Protein AF-A0A3M1LGV0-F1 (afdb_monomer_lite)

Structure (mmCIF, N/CA/C/O backbone):
data_AF-A0A3M1LGV0-F1
#
_entry.id   AF-A0A3M1LGV0-F1
#
loop_
_atom_site.group_PDB
_atom_site.id
_atom_site.type_symbol
_atom_site.label_atom_id
_atom_site.label_alt_id
_atom_site.label_comp_id
_atom_site.label_asym_id
_atom_site.label_entity_id
_atom_site.label_seq_id
_atom_site.pdbx_PDB_ins_code
_atom_site.Cartn_x
_atom_site.Cartn_y
_atom_site.Cartn_z
_atom_site.occupancy
_atom_site.B_iso_or_equiv
_atom_site.auth_seq_id
_atom_site.auth_comp_id
_atom_site.auth_asym_id
_atom_site.auth_atom_id
_atom_site.pdbx_PDB_model_num
ATOM 1 N N . MET A 1 1 ? -24.793 -11.976 -2.876 1.00 44.44 1 MET A N 1
ATOM 2 C CA . MET A 1 1 ? -23.920 -11.078 -2.089 1.00 44.44 1 MET A CA 1
ATOM 3 C C . MET A 1 1 ? -22.563 -11.065 -2.765 1.00 44.44 1 MET A C 1
ATOM 5 O O . MET A 1 1 ? -22.036 -12.141 -3.012 1.00 44.44 1 MET A O 1
ATOM 9 N N . VAL A 1 2 ? -22.039 -9.899 -3.146 1.00 49.84 2 VAL A N 1
ATOM 10 C CA . VAL A 1 2 ? -20.665 -9.801 -3.662 1.00 49.84 2 VAL A CA 1
ATOM 11 C C . VAL A 1 2 ? -19.734 -9.885 -2.457 1.00 49.84 2 VAL A C 1
ATOM 13 O O . VAL A 1 2 ? -19.883 -9.101 -1.523 1.00 49.84 2 VAL A O 1
ATOM 16 N N . ASN A 1 3 ? -18.831 -10.864 -2.442 1.00 62.09 3 ASN A N 1
ATOM 17 C CA . ASN A 1 3 ? -17.873 -11.027 -1.355 1.00 62.09 3 ASN A CA 1
ATOM 18 C C . ASN A 1 3 ? -16.814 -9.921 -1.489 1.00 62.09 3 ASN A C 1
ATOM 20 O O . ASN A 1 3 ? -16.000 -9.948 -2.411 1.00 62.09 3 ASN A O 1
ATOM 24 N N . MET A 1 4 ? -16.894 -8.896 -0.645 1.00 82.88 4 MET A N 1
ATOM 25 C CA . MET A 1 4 ? -16.013 -7.730 -0.711 1.00 82.88 4 MET A CA 1
ATOM 26 C C . MET A 1 4 ? -14.731 -8.034 0.076 1.00 82.88 4 MET A C 1
ATOM 28 O O . MET A 1 4 ? -14.811 -8.486 1.217 1.00 82.88 4 MET A O 1
ATOM 32 N N . LYS A 1 5 ? -13.552 -7.826 -0.526 1.00 94.25 5 LYS A N 1
ATOM 33 C CA . LYS A 1 5 ? -12.269 -8.099 0.143 1.00 94.25 5 LYS A CA 1
ATOM 34 C C . LYS A 1 5 ? -12.105 -7.210 1.391 1.00 94.25 5 LYS A C 1
ATOM 36 O O . LYS A 1 5 ? -12.479 -6.035 1.322 1.00 94.25 5 LYS A O 1
ATOM 41 N N . PRO A 1 6 ? -11.500 -7.703 2.490 1.00 97.06 6 PRO A N 1
ATOM 42 C CA . PRO A 1 6 ? -11.247 -6.907 3.700 1.00 97.06 6 PRO A CA 1
AT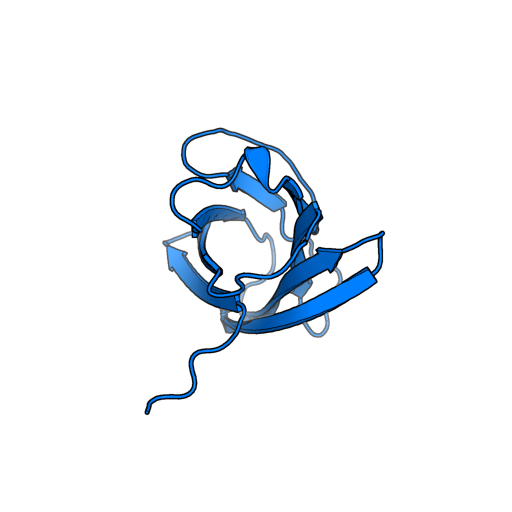OM 43 C C . PRO A 1 6 ? -10.402 -5.649 3.458 1.00 97.06 6 PRO A C 1
ATOM 45 O O . PRO A 1 6 ? -10.566 -4.642 4.145 1.00 97.06 6 PRO A O 1
ATOM 48 N N . ILE A 1 7 ? -9.526 -5.692 2.460 1.00 98.25 7 ILE A N 1
ATOM 49 C CA . ILE A 1 7 ? -8.748 -4.564 1.961 1.00 98.25 7 ILE A CA 1
ATOM 50 C C . ILE A 1 7 ? -8.632 -4.689 0.443 1.00 98.25 7 ILE A C 1
ATOM 52 O O . ILE A 1 7 ? -8.633 -5.800 -0.088 1.00 98.25 7 ILE A O 1
ATOM 56 N N . ASP A 1 8 ? -8.569 -3.559 -0.245 1.00 98.12 8 ASP A N 1
ATOM 57 C CA . ASP A 1 8 ? -8.419 -3.471 -1.695 1.00 98.12 8 ASP A CA 1
ATOM 58 C C . ASP A 1 8 ? -7.400 -2.378 -2.016 1.00 98.12 8 ASP A C 1
ATOM 60 O O . ASP A 1 8 ? -7.423 -1.307 -1.397 1.00 98.12 8 ASP A O 1
ATOM 64 N N . ILE A 1 9 ? -6.489 -2.655 -2.947 1.00 98.56 9 ILE A N 1
ATOM 65 C CA . ILE A 1 9 ? -5.509 -1.680 -3.430 1.00 98.56 9 ILE A CA 1
ATOM 66 C C . ILE A 1 9 ? -5.593 -1.568 -4.945 1.00 98.56 9 ILE A C 1
ATOM 68 O O . ILE A 1 9 ? -5.446 -2.551 -5.673 1.00 98.56 9 ILE A O 1
ATOM 72 N N . ASP A 1 10 ? -5.728 -0.336 -5.423 1.00 98.38 10 ASP A N 1
ATOM 73 C CA . ASP A 1 10 ? -5.565 -0.020 -6.833 1.00 98.38 10 ASP A CA 1
ATOM 74 C C . ASP A 1 10 ? -4.395 0.934 -7.035 1.00 98.38 10 ASP A C 1
ATOM 76 O O . ASP A 1 10 ? -4.091 1.771 -6.181 1.00 98.38 10 ASP A O 1
ATOM 80 N N . VAL A 1 11 ? -3.710 0.771 -8.163 1.00 98.19 11 VAL A N 1
ATOM 81 C CA . VAL A 1 11 ? -2.582 1.615 -8.553 1.00 98.19 11 VAL A CA 1
ATOM 82 C C . VAL A 1 11 ? -2.602 1.859 -10.050 1.00 98.19 11 VAL A C 1
ATOM 84 O O . VAL A 1 11 ? -2.921 0.966 -10.837 1.00 98.19 11 VAL A O 1
ATOM 87 N N . LYS A 1 12 ? -2.201 3.062 -10.447 1.00 97.00 12 LYS A N 1
ATOM 88 C CA . LYS A 1 12 ? -2.081 3.468 -11.847 1.00 97.00 12 LYS A CA 1
ATOM 89 C C . LYS A 1 12 ? -0.856 4.353 -12.043 1.00 97.00 12 LYS A C 1
ATOM 91 O O . LYS A 1 12 ? -0.401 5.025 -11.114 1.00 97.00 12 LYS A O 1
ATOM 96 N N . ASN A 1 13 ? -0.350 4.377 -13.270 1.00 94.81 13 ASN A N 1
ATOM 97 C CA . ASN A 1 13 ? 0.605 5.401 -13.675 1.00 94.81 13 ASN A CA 1
ATOM 98 C C . ASN A 1 13 ? -0.132 6.733 -13.848 1.00 94.81 13 ASN A C 1
ATOM 100 O O . ASN A 1 13 ? -1.229 6.770 -14.409 1.00 94.81 13 ASN A O 1
ATOM 104 N N . ASN A 1 14 ? 0.492 7.807 -13.383 1.00 91.81 14 ASN A N 1
ATOM 105 C CA . ASN A 1 14 ? 0.128 9.177 -13.704 1.00 91.81 14 ASN A CA 1
ATOM 106 C C . ASN A 1 14 ? 1.421 9.918 -14.073 1.00 91.81 14 ASN A C 1
ATOM 108 O O . ASN A 1 14 ? 2.168 10.354 -13.193 1.00 91.81 14 ASN A O 1
ATOM 112 N N . ASP A 1 15 ? 1.721 9.959 -15.371 1.00 87.12 15 ASP A N 1
ATOM 113 C CA . ASP A 1 15 ? 3.002 10.407 -15.925 1.00 87.12 15 ASP A CA 1
ATOM 114 C C . ASP A 1 15 ? 4.205 9.695 -15.263 1.00 87.12 15 ASP A C 1
ATOM 116 O O . ASP A 1 15 ? 4.287 8.462 -15.235 1.00 87.12 15 ASP A O 1
ATOM 120 N N . ASP A 1 16 ? 5.139 10.456 -14.689 1.00 86.44 16 ASP A N 1
ATOM 121 C CA . ASP A 1 16 ? 6.320 9.925 -13.999 1.00 86.44 16 ASP A CA 1
ATOM 122 C C . ASP A 1 16 ? 6.023 9.394 -12.589 1.00 86.44 16 ASP A C 1
ATOM 124 O O . ASP A 1 16 ? 6.879 8.751 -11.969 1.00 86.44 16 ASP A O 1
ATOM 128 N N . LYS A 1 17 ? 4.809 9.632 -12.083 1.00 94.31 17 LYS A N 1
ATOM 129 C CA . LYS A 1 17 ? 4.367 9.257 -10.739 1.00 94.31 17 LYS A CA 1
ATOM 130 C C . LYS A 1 17 ? 3.448 8.042 -10.782 1.00 94.31 17 LYS A C 1
ATOM 132 O O . LYS A 1 17 ? 2.865 7.674 -11.799 1.00 94.31 17 LYS A O 1
ATOM 137 N N . ILE A 1 18 ? 3.312 7.420 -9.624 1.00 97.19 18 ILE A N 1
ATOM 138 C CA . ILE A 1 18 ? 2.375 6.337 -9.366 1.00 97.19 18 ILE A CA 1
ATOM 139 C C . ILE A 1 18 ? 1.347 6.866 -8.380 1.00 97.19 18 ILE A C 1
ATOM 141 O O . ILE A 1 18 ? 1.712 7.385 -7.324 1.00 97.19 18 ILE A O 1
ATOM 145 N N . GLU A 1 19 ? 0.073 6.727 -8.720 1.00 98.06 19 GLU A N 1
ATOM 146 C CA . GLU A 1 19 ? -1.035 7.009 -7.814 1.00 98.06 19 GLU A CA 1
ATOM 147 C C . GLU A 1 19 ? -1.605 5.695 -7.313 1.00 98.06 19 GLU A C 1
ATOM 149 O O . GLU A 1 19 ? -1.895 4.797 -8.106 1.00 98.06 19 GLU A O 1
ATOM 154 N N . GLY A 1 20 ? -1.764 5.594 -5.999 1.00 98.25 20 GLY A N 1
ATOM 155 C CA . GLY A 1 20 ? -2.395 4.457 -5.362 1.00 98.25 20 GLY A CA 1
ATOM 156 C C . GLY A 1 20 ? -3.536 4.873 -4.458 1.00 98.25 20 GLY A C 1
ATOM 157 O O . GLY A 1 20 ? -3.533 5.957 -3.874 1.00 98.25 20 GLY A O 1
ATOM 158 N N . TYR A 1 21 ? -4.512 3.987 -4.344 1.00 98.44 21 TYR A N 1
ATOM 159 C CA . TYR A 1 21 ? -5.665 4.155 -3.481 1.00 98.44 21 TYR A CA 1
ATOM 160 C C . TYR A 1 21 ? -5.928 2.847 -2.745 1.00 98.44 21 TYR A C 1
ATOM 162 O O . TYR A 1 21 ? -5.916 1.770 -3.345 1.00 98.44 21 TYR A O 1
ATOM 170 N N . VAL A 1 22 ? -6.132 2.949 -1.435 1.00 98.69 22 VAL A N 1
ATOM 171 C CA . VAL A 1 22 ? -6.408 1.812 -0.561 1.00 98.69 22 VAL A CA 1
ATOM 172 C C . VAL A 1 22 ? -7.773 2.007 0.073 1.00 98.69 22 VAL A C 1
ATOM 174 O O . VAL A 1 22 ? -8.035 3.043 0.685 1.00 98.69 22 VAL A O 1
ATOM 177 N N . LYS A 1 23 ? -8.622 0.985 -0.042 1.00 98.31 23 LYS A N 1
ATOM 178 C CA . LYS A 1 23 ? -9.930 0.918 0.609 1.00 98.31 23 LYS A CA 1
ATOM 179 C C . LYS A 1 23 ? -9.952 -0.212 1.623 1.00 98.31 23 LYS A C 1
ATOM 181 O O . LYS A 1 23 ? -9.510 -1.323 1.341 1.00 98.31 23 LYS A O 1
ATOM 186 N N . ILE A 1 24 ? -10.502 0.064 2.797 1.00 98.25 24 ILE A N 1
ATOM 187 C CA . ILE A 1 24 ? -10.565 -0.874 3.915 1.00 98.25 24 ILE A CA 1
ATOM 188 C C . ILE A 1 24 ? -12.033 -1.210 4.155 1.00 98.25 24 ILE A C 1
ATOM 190 O O . ILE A 1 24 ? -12.856 -0.339 4.413 1.00 98.25 24 ILE A O 1
ATOM 194 N N . ASN A 1 25 ? -12.367 -2.491 4.066 1.00 97.12 25 ASN A N 1
ATOM 195 C CA . ASN A 1 25 ? -13.709 -3.009 4.343 1.00 97.12 25 ASN A CA 1
ATOM 196 C C . ASN A 1 25 ? -13.718 -3.921 5.583 1.00 97.12 25 ASN A C 1
ATOM 198 O O . ASN A 1 25 ? -14.675 -4.655 5.822 1.00 97.12 25 ASN A O 1
ATOM 202 N N . TYR A 1 26 ? -12.628 -3.914 6.351 1.00 96.12 26 TYR A N 1
ATOM 203 C CA . TYR A 1 26 ? -12.448 -4.734 7.537 1.00 96.12 26 TYR A CA 1
ATOM 204 C C . TYR A 1 26 ? -12.961 -4.017 8.788 1.00 96.12 26 TYR A C 1
ATOM 206 O O . TYR A 1 26 ? -12.433 -2.983 9.193 1.00 96.12 26 TYR A O 1
ATOM 214 N N . ASN A 1 27 ? -13.969 -4.607 9.430 1.00 93.19 27 ASN A N 1
ATOM 215 C CA . ASN A 1 27 ? -14.617 -4.039 10.618 1.00 93.19 27 ASN A CA 1
ATOM 216 C C . ASN A 1 27 ? -13.982 -4.494 11.945 1.00 93.19 27 ASN A C 1
ATOM 218 O O . ASN A 1 27 ? -14.427 -4.079 13.014 1.00 93.19 27 ASN A O 1
ATOM 222 N N . GLY A 1 28 ? -12.974 -5.372 11.900 1.00 94.56 28 GLY A N 1
ATOM 223 C CA . GLY A 1 28 ? -12.307 -5.878 13.096 1.00 94.56 28 GLY A CA 1
ATOM 224 C C . GLY A 1 28 ? -11.343 -4.871 13.736 1.00 94.56 28 GLY A C 1
ATOM 225 O O . GLY A 1 28 ? -11.143 -3.745 13.270 1.00 94.56 28 GLY A O 1
ATOM 226 N N . ARG A 1 29 ? -10.705 -5.292 14.832 1.00 96.31 29 ARG A N 1
ATOM 227 C CA . ARG A 1 29 ? -9.594 -4.550 15.444 1.00 96.31 29 ARG A CA 1
ATOM 228 C C . ARG A 1 29 ? -8.358 -4.661 14.548 1.00 96.31 29 ARG A C 1
ATOM 230 O O . ARG A 1 29 ? -8.092 -5.723 14.013 1.00 96.31 29 ARG A O 1
ATOM 237 N N . TYR A 1 30 ? -7.620 -3.570 14.388 1.00 98.25 30 TYR A N 1
ATOM 238 C CA . TYR A 1 30 ? -6.322 -3.523 13.713 1.00 98.25 30 TYR A CA 1
ATOM 239 C C . TYR A 1 30 ? -5.602 -2.237 14.134 1.00 98.25 30 TYR A C 1
ATOM 241 O O . TYR A 1 30 ? -6.252 -1.303 14.615 1.00 98.25 30 TYR A O 1
ATOM 249 N N . ASP A 1 31 ? -4.286 -2.199 13.956 1.00 98.25 31 ASP A N 1
ATOM 250 C CA . ASP A 1 31 ? -3.423 -1.089 14.374 1.00 98.25 31 ASP A CA 1
ATOM 251 C C . ASP A 1 31 ? -3.192 -0.090 13.233 1.00 98.25 31 ASP A C 1
ATOM 253 O O . ASP A 1 31 ? -3.114 1.121 13.450 1.00 98.25 31 ASP A O 1
ATOM 257 N N . GLY A 1 32 ? -3.116 -0.587 11.999 1.00 98.38 32 GLY A N 1
ATOM 258 C CA . GLY A 1 32 ? -2.903 0.235 10.815 1.00 98.38 32 GLY A CA 1
ATOM 259 C C . GLY A 1 32 ? -2.765 -0.590 9.545 1.00 98.38 32 GLY A C 1
ATOM 260 O O . GLY A 1 32 ? -2.925 -1.813 9.553 1.00 98.38 32 GLY A O 1
ATOM 261 N N . ILE A 1 33 ? -2.470 0.099 8.448 1.00 98.69 33 ILE A N 1
ATOM 262 C CA . ILE A 1 33 ? -2.233 -0.503 7.139 1.00 98.69 33 ILE A CA 1
ATOM 263 C C . ILE A 1 33 ? -0.766 -0.342 6.768 1.00 98.69 33 ILE A C 1
ATOM 265 O O . ILE A 1 33 ? -0.201 0.741 6.890 1.00 98.69 33 ILE A O 1
ATOM 269 N N . GLN A 1 34 ? -0.153 -1.407 6.263 1.00 98.69 34 GLN A N 1
ATOM 270 C CA . GLN A 1 34 ? 1.174 -1.356 5.666 1.00 98.69 34 GLN A CA 1
ATOM 271 C C . GLN A 1 34 ? 1.072 -1.540 4.152 1.00 98.69 34 GLN A C 1
ATOM 273 O O . GLN A 1 34 ? 0.560 -2.557 3.688 1.00 98.69 34 GLN A O 1
ATOM 278 N N . VAL A 1 35 ? 1.605 -0.596 3.381 1.00 98.75 35 VAL A N 1
ATOM 279 C CA . VAL A 1 35 ? 1.790 -0.725 1.933 1.00 98.75 35 VAL A CA 1
ATOM 280 C C . VAL A 1 35 ? 3.265 -0.974 1.643 1.00 98.75 35 VAL A C 1
ATOM 282 O O . VAL A 1 35 ? 4.115 -0.161 1.996 1.00 98.75 35 VAL A O 1
ATOM 285 N N . ASN A 1 36 ? 3.580 -2.095 0.996 1.00 98.19 36 ASN A N 1
ATOM 286 C CA . ASN A 1 36 ? 4.931 -2.414 0.541 1.00 98.19 36 ASN A CA 1
ATOM 287 C C . ASN A 1 36 ? 5.004 -2.444 -0.984 1.00 98.19 36 ASN A C 1
ATOM 289 O O . ASN A 1 36 ? 4.074 -2.898 -1.657 1.00 98.19 36 ASN A O 1
ATOM 293 N N . THR A 1 37 ? 6.158 -2.055 -1.513 1.00 97.81 37 THR A N 1
ATOM 294 C CA . THR A 1 37 ? 6.472 -2.135 -2.940 1.00 97.81 37 THR A CA 1
ATOM 295 C C . THR A 1 37 ? 7.630 -3.083 -3.201 1.00 97.81 37 THR A C 1
ATOM 297 O O . THR A 1 37 ? 8.582 -3.131 -2.424 1.00 97.81 37 THR A O 1
ATOM 300 N N . TYR A 1 38 ? 7.594 -3.784 -4.328 1.00 96.69 38 TYR A N 1
ATOM 301 C CA . TYR A 1 38 ? 8.712 -4.599 -4.788 1.00 96.69 38 TYR A CA 1
ATOM 302 C C . TYR A 1 38 ? 8.808 -4.566 -6.314 1.00 96.69 38 TYR A C 1
ATOM 304 O O . TYR A 1 38 ? 7.851 -4.928 -6.999 1.00 96.69 38 TYR A O 1
ATOM 312 N N . VAL A 1 39 ? 9.956 -4.146 -6.847 1.00 96.62 39 VAL A N 1
ATOM 313 C CA . VAL A 1 39 ? 10.235 -4.176 -8.289 1.00 96.62 39 VAL A CA 1
ATOM 314 C C . VAL A 1 39 ? 10.665 -5.593 -8.670 1.00 96.62 39 VAL A C 1
ATOM 316 O O . VAL A 1 39 ? 11.673 -6.099 -8.179 1.00 96.62 39 VAL A O 1
ATOM 319 N N . LEU A 1 40 ? 9.886 -6.262 -9.522 1.00 95.94 40 LEU A N 1
ATOM 320 C CA . LEU A 1 40 ? 10.169 -7.641 -9.917 1.00 95.94 40 LEU A CA 1
ATOM 321 C C . LEU A 1 40 ? 11.454 -7.716 -10.749 1.00 95.94 40 LEU A C 1
ATOM 323 O O . LEU A 1 40 ? 11.643 -6.950 -11.692 1.00 95.94 40 LEU A O 1
ATOM 327 N N . GLY A 1 41 ? 12.331 -8.662 -10.400 1.00 92.12 41 GLY A N 1
ATOM 328 C CA . GLY A 1 41 ? 13.595 -8.884 -11.113 1.00 92.12 41 GLY A CA 1
ATOM 329 C C . GLY A 1 41 ? 14.622 -7.760 -10.940 1.00 92.12 41 GLY A C 1
ATOM 330 O O . GLY A 1 41 ? 15.572 -7.683 -11.715 1.00 92.12 41 GLY A O 1
ATOM 331 N N . GLY A 1 42 ? 14.436 -6.877 -9.954 1.00 88.31 42 GLY A N 1
ATOM 332 C CA . GLY A 1 42 ? 15.252 -5.684 -9.767 1.00 88.31 42 GLY A CA 1
ATOM 333 C C . GLY A 1 42 ? 15.578 -5.373 -8.308 1.00 88.31 42 GLY A C 1
ATOM 334 O O . GLY A 1 42 ? 15.108 -6.034 -7.382 1.00 88.31 42 GLY A O 1
ATOM 335 N N . LYS A 1 43 ? 16.422 -4.355 -8.123 1.00 90.06 43 LYS A N 1
ATOM 336 C CA . LYS A 1 43 ? 16.764 -3.764 -6.815 1.00 90.06 43 LYS A CA 1
ATOM 337 C C . LYS A 1 43 ? 16.353 -2.292 -6.729 1.00 90.06 43 LYS A C 1
ATOM 339 O O . LYS A 1 43 ? 16.703 -1.615 -5.767 1.00 90.06 43 LYS A O 1
ATOM 344 N N . GLU A 1 44 ? 15.663 -1.786 -7.750 1.00 94.06 44 GLU A N 1
ATOM 345 C CA . GLU A 1 44 ? 15.166 -0.419 -7.774 1.00 94.06 44 GLU A CA 1
ATOM 346 C C . GLU A 1 44 ? 14.179 -0.190 -6.633 1.00 94.06 44 GLU A C 1
ATOM 348 O O . GLU A 1 44 ? 13.413 -1.077 -6.245 1.00 94.06 44 GLU A O 1
ATOM 353 N N . LEU A 1 45 ? 14.211 1.026 -6.102 1.00 92.75 45 LEU A N 1
ATOM 354 C CA . LEU A 1 45 ? 13.349 1.441 -5.013 1.00 92.75 45 LEU A CA 1
ATOM 355 C C . LEU A 1 45 ? 12.162 2.223 -5.564 1.00 92.75 45 LEU A C 1
ATOM 357 O O . LEU A 1 45 ? 12.269 2.952 -6.553 1.00 92.75 45 LEU A O 1
ATOM 361 N N . VAL A 1 46 ? 11.039 2.074 -4.875 1.00 96.12 46 VAL A N 1
ATOM 362 C CA . VAL A 1 46 ? 9.880 2.946 -5.021 1.00 96.12 46 VAL A CA 1
ATOM 363 C C . VAL A 1 46 ? 9.804 3.786 -3.756 1.00 96.12 46 VAL A C 1
ATOM 365 O O . VAL A 1 46 ? 9.840 3.243 -2.650 1.00 96.12 46 VAL A O 1
ATOM 368 N N . GLU A 1 47 ? 9.732 5.098 -3.912 1.00 97.69 47 GLU A N 1
ATOM 369 C CA . GLU A 1 47 ? 9.615 6.042 -2.805 1.00 97.69 47 GLU A CA 1
ATOM 370 C C . GLU A 1 47 ? 8.189 6.579 -2.751 1.00 97.69 47 GLU A C 1
ATOM 372 O O . GLU A 1 47 ? 7.676 7.081 -3.750 1.00 97.69 47 GLU A O 1
ATOM 377 N N . PHE A 1 48 ? 7.547 6.479 -1.589 1.00 98.25 48 PHE A N 1
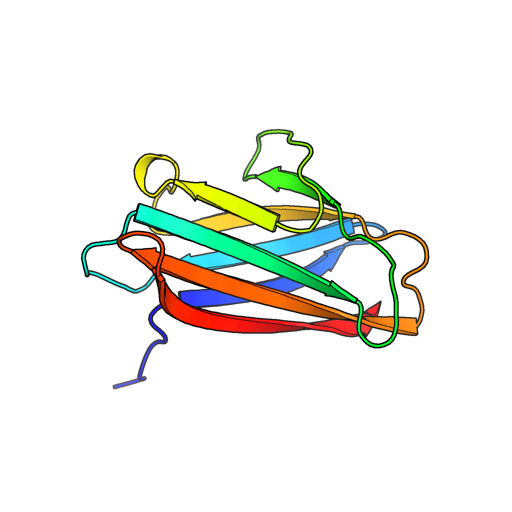ATOM 378 C CA . PHE A 1 48 ? 6.291 7.169 -1.327 1.00 98.25 48 PHE A CA 1
ATOM 379 C C . PHE A 1 48 ? 6.590 8.634 -1.015 1.00 98.25 48 PHE A C 1
ATOM 381 O O . PHE A 1 48 ? 7.361 8.923 -0.101 1.00 98.25 48 PHE A O 1
ATOM 388 N N . ILE A 1 49 ? 5.958 9.531 -1.770 1.00 97.94 49 ILE A N 1
ATOM 389 C CA . ILE A 1 49 ? 6.194 10.981 -1.726 1.00 97.94 49 ILE A CA 1
ATOM 390 C C . ILE A 1 49 ? 4.995 11.771 -1.187 1.00 97.94 49 ILE A C 1
ATOM 392 O O . ILE A 1 49 ? 5.118 12.945 -0.849 1.00 97.94 49 ILE A O 1
ATOM 396 N N . ALA A 1 50 ? 3.815 11.150 -1.119 1.00 97.88 50 ALA A N 1
ATOM 397 C CA . ALA A 1 50 ? 2.643 11.750 -0.492 1.00 97.88 50 ALA A CA 1
ATOM 398 C C . ALA A 1 50 ? 1.713 10.684 0.095 1.00 97.88 50 ALA A C 1
ATOM 400 O O . ALA A 1 50 ? 1.557 9.611 -0.494 1.00 97.88 50 ALA A O 1
ATOM 401 N N . LEU A 1 51 ? 1.066 11.023 1.208 1.00 98.00 51 LEU A N 1
ATOM 402 C CA . LEU A 1 51 ? -0.055 10.305 1.811 1.00 98.00 51 LEU A CA 1
ATOM 403 C C . LEU A 1 51 ? -1.220 11.288 1.933 1.00 98.00 51 LEU A C 1
ATOM 405 O O . LEU A 1 51 ? -1.110 12.305 2.622 1.00 98.00 51 LEU A O 1
ATOM 409 N N . ASN A 1 52 ? -2.324 10.994 1.249 1.00 96.06 52 ASN A N 1
ATOM 410 C CA . ASN A 1 52 ? -3.382 11.959 0.966 1.00 96.06 52 ASN A CA 1
ATOM 411 C C . ASN A 1 52 ? -2.755 13.247 0.389 1.00 96.06 52 ASN A C 1
ATOM 413 O O . ASN A 1 52 ? -1.975 13.186 -0.566 1.00 96.06 52 ASN A O 1
ATOM 417 N N . ASP A 1 53 ? -3.026 14.392 1.009 1.00 92.50 53 ASP A N 1
ATOM 418 C CA . ASP A 1 53 ? -2.488 15.692 0.598 1.00 92.50 53 ASP A CA 1
ATOM 419 C C . ASP A 1 53 ? -1.190 16.084 1.326 1.00 92.50 53 ASP A C 1
ATOM 421 O O . ASP A 1 53 ? -0.667 17.177 1.116 1.00 92.50 53 ASP A O 1
ATOM 425 N N . LYS A 1 54 ? -0.646 15.210 2.185 1.00 96.44 54 LYS A N 1
ATOM 426 C CA . LYS A 1 54 ? 0.576 15.481 2.956 1.00 96.44 54 LYS A CA 1
ATOM 427 C C . LYS A 1 54 ? 1.802 14.914 2.250 1.00 96.44 54 LYS A C 1
ATOM 429 O O . LYS A 1 54 ? 1.824 13.737 1.888 1.00 96.44 54 LYS A O 1
ATOM 434 N N . GLU A 1 55 ? 2.835 15.735 2.095 1.00 97.75 55 GLU A N 1
ATOM 435 C CA . GLU A 1 55 ? 4.141 15.284 1.611 1.00 97.75 55 GLU A CA 1
ATOM 436 C C . GLU A 1 55 ? 4.838 14.411 2.658 1.00 97.75 55 GLU A C 1
ATOM 438 O O . GLU A 1 55 ? 4.806 14.698 3.857 1.00 97.75 55 GLU A O 1
ATOM 443 N N . ILE A 1 56 ? 5.462 13.333 2.191 1.00 97.06 56 ILE A N 1
ATOM 444 C CA . ILE A 1 56 ? 6.226 12.382 3.003 1.00 97.06 56 ILE A CA 1
ATOM 445 C C . ILE A 1 56 ? 7.459 11.924 2.214 1.00 97.06 56 ILE A C 1
ATOM 447 O O . ILE A 1 56 ? 7.540 12.139 1.010 1.00 97.06 56 ILE A O 1
ATOM 451 N N . SER A 1 57 ? 8.402 11.254 2.872 1.00 96.75 57 SER A N 1
ATOM 452 C CA . SER A 1 57 ? 9.484 10.522 2.203 1.00 96.75 57 SER A CA 1
ATOM 453 C C . SER A 1 57 ? 9.662 9.193 2.921 1.00 96.75 57 SER A C 1
ATOM 455 O O . SER A 1 57 ? 10.134 9.141 4.057 1.00 96.75 57 SER A O 1
ATOM 457 N N . MET A 1 58 ? 9.181 8.119 2.293 1.00 95.75 58 MET A N 1
ATOM 458 C CA . MET A 1 58 ? 9.238 6.766 2.846 1.00 95.75 58 MET A CA 1
ATOM 459 C C . MET A 1 58 ? 9.690 5.777 1.764 1.00 95.75 58 MET A C 1
ATOM 461 O O . MET A 1 58 ? 8.996 5.609 0.755 1.00 95.75 58 MET A O 1
ATOM 465 N N . PRO A 1 59 ? 10.830 5.086 1.940 1.00 93.94 59 PRO A N 1
ATOM 466 C CA . PRO A 1 59 ? 11.321 4.145 0.946 1.00 93.94 59 PRO A CA 1
ATOM 467 C C . PRO A 1 59 ? 10.621 2.794 1.093 1.00 93.94 59 PRO A C 1
ATOM 469 O O . PRO A 1 59 ? 10.716 2.143 2.131 1.00 93.94 59 PRO A O 1
ATOM 472 N N . THR A 1 60 ? 9.996 2.305 0.024 1.00 91.12 60 THR A N 1
ATOM 473 C CA . THR A 1 60 ? 9.481 0.931 -0.170 1.00 91.12 60 THR A CA 1
ATOM 474 C C . THR A 1 60 ? 8.397 0.411 0.774 1.00 91.12 60 THR A C 1
ATOM 476 O O . THR A 1 60 ? 7.705 -0.548 0.427 1.00 91.12 60 THR A O 1
ATOM 479 N N . ARG A 1 61 ? 8.223 1.034 1.940 1.00 96.50 61 ARG A N 1
ATOM 480 C CA . ARG A 1 61 ? 7.245 0.687 2.963 1.00 96.50 61 ARG A CA 1
ATOM 481 C C . ARG A 1 61 ? 6.610 1.957 3.506 1.00 96.50 61 ARG A C 1
ATOM 483 O O . ARG A 1 61 ? 7.301 2.821 4.032 1.00 96.50 61 ARG A O 1
ATOM 490 N N . LEU A 1 62 ? 5.290 2.007 3.438 1.00 98.06 62 LEU A N 1
ATOM 491 C CA . LEU A 1 62 ? 4.455 3.036 4.037 1.00 98.06 62 LEU A CA 1
ATOM 492 C C . LEU A 1 62 ? 3.579 2.382 5.104 1.00 98.06 62 LEU A C 1
ATOM 494 O O . LEU A 1 62 ? 2.851 1.440 4.800 1.00 98.06 62 LEU A O 1
ATOM 498 N N . TYR A 1 63 ? 3.653 2.860 6.342 1.00 98.19 63 TYR A N 1
ATOM 499 C CA . TYR A 1 63 ? 2.724 2.471 7.399 1.00 98.19 63 TYR A CA 1
ATOM 500 C C . TYR A 1 63 ? 1.779 3.633 7.686 1.00 98.19 63 TYR A C 1
ATOM 502 O O . TYR A 1 63 ? 2.238 4.748 7.919 1.00 98.19 63 TYR A O 1
ATOM 510 N N . VAL A 1 64 ? 0.476 3.360 7.663 1.00 98.31 64 VAL A N 1
ATOM 511 C CA . VAL A 1 64 ? -0.581 4.328 7.956 1.00 98.31 64 VAL A CA 1
ATOM 512 C C . VAL A 1 64 ? -1.319 3.861 9.212 1.00 98.31 64 VAL A C 1
ATOM 514 O O . VAL A 1 64 ? -2.037 2.853 9.156 1.00 98.31 64 VAL A O 1
ATOM 517 N N . PRO A 1 65 ? -1.133 4.541 10.355 1.00 98.00 65 PRO A N 1
ATOM 518 C CA . PRO A 1 65 ? -1.857 4.242 11.586 1.00 98.00 65 PRO A CA 1
ATOM 519 C C . PRO A 1 65 ? -3.375 4.334 11.390 1.00 98.00 65 PRO A C 1
ATOM 521 O O . PRO A 1 65 ? -3.858 5.218 10.688 1.00 98.00 65 PRO A O 1
ATOM 524 N N . LYS A 1 66 ? -4.154 3.458 12.038 1.00 97.31 66 LYS A N 1
ATOM 525 C CA . LYS A 1 66 ? -5.624 3.441 11.899 1.00 97.31 66 LYS A CA 1
ATOM 526 C C . LYS A 1 66 ? -6.279 4.795 12.206 1.00 97.31 66 LYS A C 1
ATOM 528 O O . LYS A 1 66 ? -7.266 5.143 11.571 1.00 97.31 66 LYS A O 1
ATOM 533 N N . ASN A 1 67 ? -5.746 5.544 13.169 1.00 96.50 67 ASN A N 1
ATOM 534 C CA . ASN A 1 67 ? -6.245 6.863 13.568 1.00 96.50 67 ASN A CA 1
ATOM 535 C C . ASN A 1 67 ? -5.928 7.988 12.565 1.00 96.50 67 ASN A C 1
ATOM 537 O O . ASN A 1 67 ? -6.422 9.093 12.750 1.00 96.50 67 ASN A O 1
ATOM 541 N N . GLU A 1 68 ? -5.122 7.725 11.534 1.00 96.31 68 GLU A N 1
ATOM 542 C CA . GLU A 1 68 ? -4.835 8.663 10.439 1.00 96.31 68 GLU A CA 1
ATOM 543 C C . GLU A 1 68 ? -5.609 8.330 9.152 1.00 96.31 68 GLU A C 1
ATOM 545 O O . GLU A 1 68 ? -5.423 8.982 8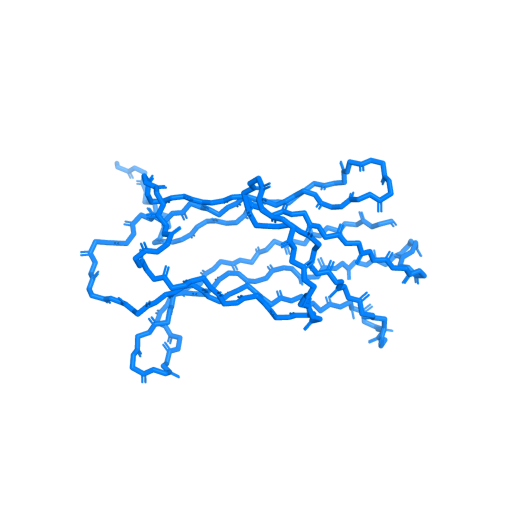.125 1.00 96.31 68 GLU A O 1
ATOM 550 N N . ILE A 1 69 ? -6.463 7.301 9.186 1.00 96.81 69 ILE A N 1
ATOM 551 C CA . ILE A 1 69 ? -7.252 6.860 8.036 1.00 96.81 69 ILE A CA 1
ATOM 552 C C . ILE A 1 69 ? -8.665 7.418 8.147 1.00 96.81 69 ILE A C 1
ATOM 554 O O . ILE A 1 69 ? -9.460 6.979 8.980 1.00 96.81 69 ILE A O 1
ATOM 558 N N . ASP A 1 70 ? -9.000 8.321 7.232 1.00 93.44 70 ASP A N 1
ATOM 559 C CA . ASP A 1 70 ? -10.322 8.926 7.152 1.00 93.44 70 ASP A CA 1
ATOM 560 C C . ASP A 1 70 ? -11.246 8.114 6.237 1.00 93.44 70 ASP A C 1
ATOM 562 O O . ASP A 1 70 ? -10.865 7.677 5.151 1.00 93.44 70 ASP A O 1
ATOM 566 N N . ASN A 1 71 ? -12.498 7.912 6.658 1.00 95.56 71 ASN A N 1
ATOM 567 C CA . ASN A 1 71 ? -13.531 7.234 5.861 1.00 95.56 71 ASN A CA 1
ATOM 568 C C . ASN A 1 71 ? -13.114 5.850 5.311 1.00 95.56 71 ASN A C 1
ATOM 570 O O . ASN A 1 71 ? -13.538 5.457 4.225 1.00 95.56 71 ASN A O 1
ATOM 574 N N . ASN A 1 72 ? -12.299 5.103 6.066 1.00 97.12 72 ASN A N 1
ATOM 575 C CA . ASN A 1 72 ? -11.784 3.777 5.697 1.00 97.12 72 ASN A CA 1
ATOM 576 C C . ASN A 1 72 ? -11.010 3.741 4.366 1.00 97.12 72 ASN A C 1
ATOM 578 O O . ASN A 1 72 ? -10.996 2.721 3.671 1.00 97.12 72 ASN A O 1
ATOM 582 N N . GLN A 1 73 ? -10.366 4.845 4.000 1.00 98.12 73 GLN A N 1
ATOM 583 C CA . GLN A 1 73 ? -9.610 4.942 2.761 1.00 98.12 73 GLN A CA 1
ATOM 584 C C . GLN A 1 73 ? -8.450 5.927 2.882 1.00 98.12 73 GLN A C 1
ATOM 586 O O . GLN A 1 73 ? -8.466 6.838 3.702 1.00 98.12 73 GLN A O 1
ATOM 591 N N . PHE A 1 74 ? -7.451 5.768 2.025 1.00 98.56 74 PHE A N 1
ATOM 592 C CA . PHE A 1 74 ? -6.413 6.775 1.825 1.00 98.56 74 PHE A CA 1
ATOM 593 C C . PHE A 1 74 ? -5.822 6.642 0.425 1.00 98.56 74 PHE A C 1
ATOM 595 O O . PHE A 1 74 ? -5.903 5.584 -0.208 1.00 98.56 74 PHE A O 1
ATOM 602 N N . SER A 1 75 ? -5.215 7.719 -0.058 1.00 98.31 75 SER A N 1
ATOM 603 C CA . SER A 1 75 ? -4.442 7.722 -1.295 1.00 98.31 75 SER A CA 1
ATOM 604 C C . SER A 1 75 ? -2.962 7.931 -1.000 1.00 98.31 75 SER A C 1
ATOM 606 O O . SER A 1 75 ? -2.578 8.465 0.039 1.00 98.31 75 SER A O 1
ATOM 608 N N . PHE A 1 76 ? -2.104 7.498 -1.913 1.00 98.38 76 PH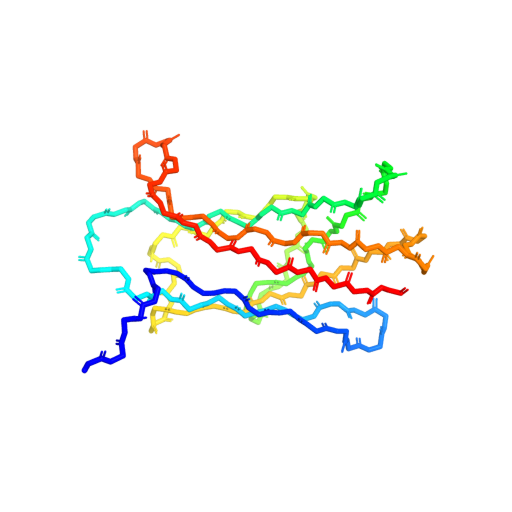E A N 1
ATOM 609 C CA . PHE A 1 76 ? -0.683 7.799 -1.859 1.00 98.38 76 PHE A CA 1
ATOM 610 C C . PHE A 1 76 ? -0.157 8.134 -3.248 1.00 98.38 76 PHE A C 1
ATOM 612 O O . PHE A 1 76 ? -0.697 7.694 -4.267 1.00 98.38 76 PHE A O 1
ATOM 619 N N . ARG A 1 77 ? 0.943 8.885 -3.282 1.00 98.25 77 ARG A N 1
ATOM 620 C CA . ARG A 1 77 ? 1.753 9.055 -4.488 1.00 98.25 77 ARG A CA 1
ATOM 621 C C . ARG A 1 77 ? 3.134 8.480 -4.260 1.00 98.25 77 ARG A C 1
ATOM 623 O O . ARG A 1 77 ? 3.692 8.618 -3.173 1.00 98.25 77 ARG A O 1
ATOM 630 N N . ALA A 1 78 ? 3.682 7.864 -5.294 1.00 97.75 78 ALA A N 1
ATOM 631 C CA . ALA A 1 78 ? 5.014 7.294 -5.270 1.00 97.75 78 ALA A CA 1
ATOM 632 C C . ALA A 1 78 ? 5.783 7.581 -6.563 1.00 97.75 78 ALA A C 1
ATOM 634 O O . ALA A 1 78 ? 5.192 7.864 -7.605 1.00 97.75 78 ALA A O 1
ATOM 635 N N . VAL A 1 79 ? 7.106 7.490 -6.496 1.00 96.62 79 VAL A N 1
ATOM 636 C CA . VAL A 1 79 ? 8.017 7.599 -7.641 1.00 96.62 79 VAL A CA 1
ATOM 637 C C . VAL A 1 79 ? 8.899 6.363 -7.719 1.00 96.62 79 VAL A C 1
ATOM 639 O O . VAL A 1 79 ? 9.286 5.790 -6.702 1.00 96.62 79 VAL A O 1
ATOM 642 N N . ALA A 1 80 ? 9.198 5.930 -8.941 1.00 93.25 80 ALA A N 1
ATOM 643 C CA . ALA A 1 80 ? 9.987 4.733 -9.200 1.00 93.25 80 ALA A CA 1
ATOM 644 C C . ALA A 1 80 ? 10.972 4.997 -10.343 1.00 93.25 80 ALA A C 1
ATOM 646 O O . ALA A 1 80 ? 10.606 4.947 -11.524 1.00 93.25 80 ALA A O 1
ATOM 647 N N . ASN A 1 81 ? 12.227 5.266 -9.989 1.00 88.94 81 ASN A N 1
ATOM 648 C CA . ASN A 1 81 ? 13.291 5.577 -10.944 1.00 88.94 81 ASN A CA 1
ATOM 649 C C . ASN A 1 81 ? 13.876 4.297 -11.553 1.00 88.94 81 ASN A C 1
ATOM 651 O O . ASN A 1 81 ? 13.994 3.282 -10.871 1.00 88.94 81 ASN A O 1
ATOM 655 N N . ASN A 1 82 ? 14.269 4.347 -12.830 1.00 90.19 82 ASN A N 1
ATOM 656 C CA . ASN A 1 82 ? 14.881 3.219 -13.555 1.00 90.19 82 ASN A CA 1
ATOM 657 C C . ASN A 1 82 ? 14.014 1.941 -13.605 1.00 90.19 82 ASN A C 1
ATOM 659 O O . ASN A 1 82 ? 14.526 0.828 -13.699 1.00 90.19 82 ASN A O 1
ATOM 663 N N . THR A 1 83 ? 12.688 2.098 -13.564 1.00 90.69 83 THR A N 1
ATOM 664 C CA . THR A 1 83 ? 11.729 0.978 -13.573 1.00 90.69 83 THR A CA 1
ATOM 665 C C . THR A 1 83 ? 11.020 0.767 -14.909 1.00 90.69 83 THR A C 1
ATOM 667 O O . THR A 1 83 ? 10.163 -0.102 -14.997 1.00 90.69 83 THR A O 1
ATOM 670 N N . ARG A 1 84 ? 11.378 1.516 -15.959 1.00 89.44 84 ARG A N 1
ATOM 671 C CA . ARG A 1 84 ? 10.765 1.380 -17.289 1.00 89.44 84 ARG A CA 1
ATOM 672 C C . ARG A 1 84 ? 10.913 -0.049 -17.823 1.00 89.44 84 ARG A C 1
ATOM 674 O O . ARG A 1 84 ? 12.011 -0.604 -17.800 1.00 89.44 84 ARG A O 1
ATOM 681 N N . GLY A 1 85 ? 9.821 -0.623 -18.316 1.00 90.94 85 GLY A N 1
ATOM 682 C CA . GLY A 1 85 ? 9.742 -2.006 -18.783 1.00 90.94 85 GLY A CA 1
ATOM 683 C C . GLY A 1 85 ? 9.734 -3.045 -17.660 1.00 90.94 85 GLY A C 1
ATOM 684 O O . GLY A 1 85 ? 9.896 -4.233 -17.936 1.00 90.94 85 GLY A O 1
ATOM 685 N N . LYS A 1 86 ? 9.590 -2.623 -16.397 1.00 93.81 86 LYS A N 1
ATOM 686 C CA . LYS A 1 86 ? 9.509 -3.516 -15.240 1.00 93.81 86 LYS A CA 1
ATOM 687 C C . LYS A 1 86 ? 8.118 -3.499 -14.636 1.00 93.81 86 LYS A C 1
ATOM 689 O O . LYS A 1 86 ? 7.362 -2.536 -14.742 1.00 93.81 86 LYS A O 1
ATOM 694 N N . ARG A 1 87 ? 7.841 -4.564 -13.895 1.00 96.62 87 ARG A N 1
ATOM 695 C CA . ARG A 1 87 ? 6.600 -4.741 -13.159 1.00 96.62 87 ARG A CA 1
ATOM 696 C C . ARG A 1 87 ? 6.836 -4.501 -11.674 1.00 96.62 87 ARG A C 1
ATOM 698 O O . ARG A 1 87 ? 7.718 -5.108 -11.065 1.00 96.62 87 ARG A O 1
ATOM 705 N N . ILE A 1 88 ? 6.030 -3.634 -11.078 1.00 97.19 88 ILE A N 1
ATOM 706 C CA . ILE A 1 88 ? 6.082 -3.300 -9.655 1.00 97.19 88 ILE A CA 1
ATOM 707 C C . ILE A 1 88 ? 4.907 -3.968 -8.952 1.00 97.19 88 ILE A C 1
ATOM 709 O O . ILE A 1 88 ? 3.758 -3.825 -9.365 1.00 97.19 88 ILE A O 1
ATOM 713 N N . ARG A 1 89 ? 5.186 -4.693 -7.871 1.00 98.00 89 ARG A N 1
ATOM 714 C CA . ARG A 1 89 ? 4.176 -5.234 -6.962 1.00 98.00 89 ARG A CA 1
ATOM 715 C C . ARG A 1 89 ? 3.901 -4.233 -5.849 1.00 98.00 89 ARG A C 1
ATOM 717 O O . ARG A 1 89 ? 4.824 -3.887 -5.119 1.00 98.00 89 ARG A O 1
ATOM 724 N N . PHE A 1 90 ? 2.639 -3.869 -5.672 1.00 98.44 90 PHE A N 1
ATOM 725 C CA . PHE A 1 90 ? 2.121 -3.131 -4.527 1.00 98.44 90 PHE A CA 1
ATOM 726 C C . PHE A 1 90 ? 1.290 -4.077 -3.668 1.00 98.44 90 PHE A C 1
ATOM 728 O O . PHE A 1 90 ? 0.411 -4.768 -4.180 1.00 98.44 90 PHE A O 1
ATOM 735 N N . ARG A 1 91 ? 1.567 -4.126 -2.366 1.00 98.56 91 ARG A N 1
ATOM 736 C CA . ARG A 1 91 ? 0.827 -4.953 -1.410 1.00 98.56 91 ARG A CA 1
ATOM 737 C C . ARG A 1 91 ? 0.363 -4.102 -0.246 1.00 98.56 91 ARG A C 1
ATOM 739 O O . ARG A 1 91 ? 1.212 -3.586 0.472 1.00 98.56 91 ARG A O 1
ATOM 746 N N . ALA A 1 92 ? -0.948 -4.008 -0.054 1.00 98.75 92 ALA A N 1
ATOM 747 C CA . ALA A 1 92 ? -1.546 -3.420 1.135 1.00 98.75 92 ALA A CA 1
ATOM 748 C C . ALA A 1 92 ? -1.922 -4.536 2.113 1.00 98.75 92 ALA A C 1
ATOM 750 O O . ALA A 1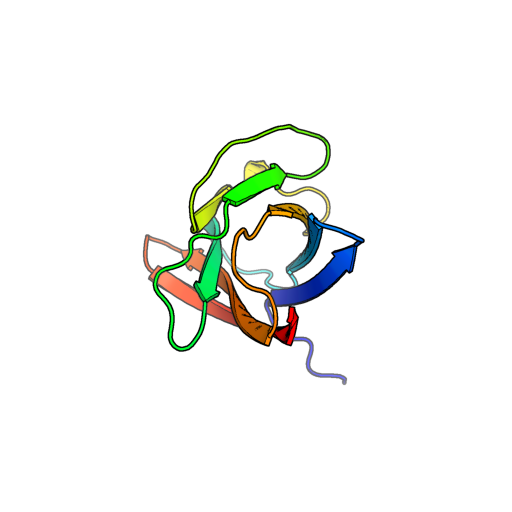 92 ? -2.492 -5.548 1.709 1.00 98.75 92 ALA A O 1
ATOM 751 N N . ALA A 1 93 ? -1.584 -4.357 3.382 1.00 98.75 93 ALA A N 1
ATOM 752 C CA . ALA A 1 93 ? -1.760 -5.344 4.434 1.00 98.75 93 ALA A CA 1
ATOM 753 C C . ALA A 1 93 ? -2.386 -4.694 5.668 1.00 98.75 93 ALA A C 1
ATOM 755 O O . ALA A 1 93 ? -1.916 -3.649 6.119 1.00 98.75 93 ALA A O 1
ATOM 756 N N . ILE A 1 94 ? -3.416 -5.325 6.228 1.00 98.69 94 ILE A N 1
ATOM 757 C CA . ILE A 1 94 ? -3.966 -4.964 7.535 1.00 98.69 94 ILE A CA 1
ATOM 758 C C . ILE A 1 94 ? -3.043 -5.538 8.607 1.00 98.69 94 ILE A C 1
ATOM 760 O O . ILE A 1 94 ? -2.779 -6.743 8.614 1.00 98.69 94 ILE A O 1
ATOM 764 N N . ILE A 1 95 ? -2.563 -4.679 9.505 1.00 98.62 95 ILE A N 1
ATOM 765 C CA . ILE A 1 95 ? -1.656 -5.051 10.589 1.00 98.62 95 ILE A CA 1
ATOM 766 C C . ILE A 1 95 ? -2.403 -5.026 11.921 1.00 98.62 95 ILE A C 1
ATOM 768 O O . ILE A 1 95 ? -3.024 -4.023 12.269 1.00 98.62 95 ILE A O 1
ATOM 772 N N . GLN A 1 96 ? -2.316 -6.118 12.677 1.00 98.19 96 GLN A N 1
ATOM 773 C CA . GLN A 1 96 ? -2.813 -6.234 14.045 1.00 98.19 96 GLN A CA 1
ATOM 774 C C . GLN A 1 96 ? -1.757 -6.934 14.907 1.00 98.19 96 GLN A C 1
ATOM 776 O O . GLN A 1 96 ? -1.321 -8.038 14.591 1.00 98.19 96 GLN A O 1
ATOM 781 N N . GLU A 1 97 ? -1.349 -6.296 15.999 1.00 96.06 97 GLU A N 1
ATOM 782 C CA . GLU A 1 97 ? -0.355 -6.776 16.962 1.00 96.06 97 GLU A CA 1
ATOM 783 C C . GLU A 1 97 ? 0.944 -7.237 16.271 1.00 96.06 97 GLU A C 1
ATOM 785 O O . GLU A 1 97 ? 1.457 -8.331 16.508 1.00 96.06 97 GLU A O 1
ATOM 790 N N . HIS A 1 98 ? 1.463 -6.385 15.377 1.00 92.31 98 HIS A N 1
ATOM 791 C CA . HIS A 1 98 ? 2.642 -6.626 14.525 1.00 92.31 98 HIS A CA 1
ATOM 792 C C . HIS A 1 98 ? 2.519 -7.789 13.522 1.00 92.31 98 HIS A C 1
ATOM 794 O O . HIS A 1 98 ? 3.515 -8.175 12.907 1.00 92.31 98 HIS A O 1
ATOM 800 N N . LYS A 1 99 ? 1.321 -8.347 13.322 1.00 96.75 99 LYS A N 1
ATOM 801 C CA . LYS A 1 99 ? 1.058 -9.417 12.352 1.00 96.75 99 LYS A CA 1
ATOM 802 C C . LYS A 1 99 ? 0.209 -8.903 11.201 1.00 96.75 99 LYS A C 1
ATOM 804 O O . LYS A 1 99 ? -0.705 -8.110 11.400 1.00 96.75 99 LYS A O 1
ATOM 809 N N . GLU A 1 100 ? 0.496 -9.390 10.002 1.00 97.81 100 GLU A N 1
ATOM 810 C CA . GLU A 1 100 ? -0.422 -9.262 8.873 1.00 97.81 100 GLU A CA 1
ATOM 811 C C . GLU A 1 100 ? -1.596 -10.226 9.079 1.00 97.81 100 GLU A C 1
ATOM 813 O O . GLU A 1 100 ? -1.375 -11.410 9.338 1.00 97.81 100 GLU A O 1
ATOM 818 N N . ILE A 1 101 ? -2.825 -9.716 8.984 1.00 97.94 101 ILE A N 1
ATOM 819 C CA . ILE A 1 101 ? -4.045 -10.530 9.130 1.00 97.94 101 ILE A CA 1
ATOM 820 C C . ILE A 1 101 ? -4.826 -10.668 7.824 1.00 97.94 101 ILE A C 1
ATOM 822 O O . ILE A 1 101 ? -5.455 -11.693 7.600 1.00 97.94 101 ILE A O 1
ATOM 826 N N . GLU A 1 102 ? -4.760 -9.661 6.955 1.00 98.12 102 GLU A N 1
ATOM 827 C CA . GLU A 1 102 ? -5.429 -9.623 5.656 1.00 98.12 102 GLU A CA 1
ATOM 828 C C . GLU A 1 102 ? -4.620 -8.762 4.694 1.00 98.12 102 GLU A C 1
ATOM 830 O O . GLU A 1 102 ? -3.850 -7.892 5.114 1.00 98.12 102 GLU A O 1
ATOM 835 N N . SER A 1 103 ? -4.794 -8.977 3.393 1.00 98.38 103 SER A N 1
ATOM 836 C CA . SER A 1 103 ? -4.009 -8.254 2.396 1.00 98.38 103 SER A CA 1
ATOM 837 C C . SER A 1 103 ? -4.640 -8.251 1.015 1.00 98.38 103 SER A C 1
ATOM 839 O O . SER A 1 103 ? -5.393 -9.155 0.662 1.00 98.38 103 SER A O 1
ATOM 841 N N . ASP A 1 104 ? -4.221 -7.291 0.201 1.00 98.62 104 ASP A N 1
ATOM 842 C CA . ASP A 1 104 ? -4.449 -7.315 -1.233 1.00 98.62 104 ASP A CA 1
ATOM 843 C C . ASP A 1 104 ? -3.183 -6.929 -1.998 1.00 98.62 104 ASP A C 1
ATOM 845 O O . ASP A 1 104 ? -2.210 -6.405 -1.443 1.00 98.62 104 ASP A O 1
ATOM 849 N N . THR A 1 105 ? -3.124 -7.291 -3.276 1.00 98.50 105 THR A N 1
ATOM 850 C CA . THR A 1 105 ? -1.936 -7.081 -4.101 1.00 98.50 105 THR A CA 1
ATOM 851 C C . THR A 1 105 ? -2.304 -6.698 -5.518 1.00 98.50 105 THR A C 1
ATOM 853 O O . THR A 1 105 ? -3.057 -7.393 -6.198 1.00 98.50 105 THR A O 1
ATOM 856 N N . LYS A 1 106 ? -1.667 -5.629 -5.988 1.00 98.25 106 LYS A N 1
ATOM 857 C CA . LYS A 1 106 ? -1.788 -5.119 -7.345 1.00 98.25 106 LYS A CA 1
ATOM 858 C C . LYS A 1 106 ? -0.416 -5.062 -7.995 1.00 98.25 106 LYS A C 1
ATOM 860 O O . LYS A 1 106 ? 0.603 -4.870 -7.332 1.00 98.25 106 LYS A O 1
ATOM 865 N N . PHE A 1 107 ? -0.390 -5.246 -9.307 1.00 97.81 107 PHE A N 1
ATOM 866 C CA . PHE A 1 107 ? 0.817 -5.062 -10.092 1.00 97.81 107 PHE A CA 1
ATOM 867 C C . PHE A 1 107 ? 0.626 -3.930 -11.088 1.00 97.81 107 PHE A C 1
ATOM 869 O O . PHE A 1 107 ? -0.439 -3.822 -11.693 1.00 97.81 107 PHE A O 1
ATOM 876 N N . LEU A 1 108 ? 1.679 -3.142 -11.261 1.00 96.81 108 LEU A N 1
ATOM 877 C CA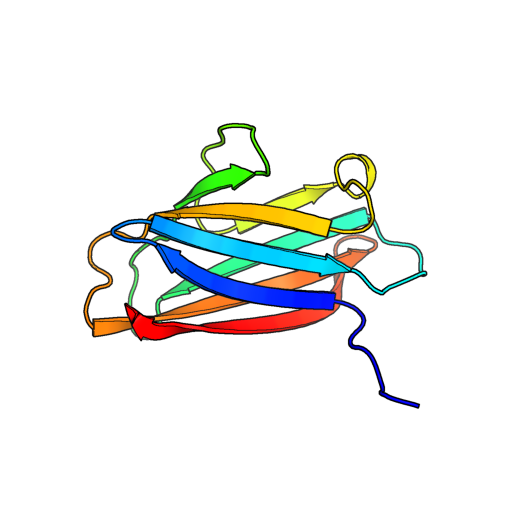 . LEU A 1 108 ? 1.746 -2.036 -12.201 1.00 96.81 108 LEU A CA 1
ATOM 878 C C . LEU A 1 108 ? 2.911 -2.263 -13.164 1.00 96.81 108 LEU A C 1
ATOM 880 O O . LEU A 1 108 ? 4.031 -2.515 -12.719 1.00 96.81 108 LEU A O 1
ATOM 884 N N . GLU A 1 109 ? 2.643 -2.168 -14.460 1.00 94.69 109 GLU A N 1
ATOM 885 C CA . GLU A 1 109 ? 3.677 -2.122 -15.498 1.00 94.69 109 GLU A CA 1
ATOM 886 C C . GLU A 1 109 ? 4.160 -0.671 -15.653 1.00 94.69 109 GLU A C 1
ATOM 888 O O . GLU A 1 109 ? 3.339 0.251 -15.641 1.00 94.69 109 GLU A O 1
ATOM 893 N N . ARG A 1 110 ? 5.474 -0.459 -15.765 1.00 87.94 110 ARG A N 1
ATOM 894 C CA . ARG A 1 110 ? 6.118 0.858 -15.926 1.00 87.94 110 ARG A CA 1
ATOM 895 C C . ARG A 1 110 ? 6.763 1.032 -17.293 1.00 87.94 110 ARG A C 1
ATOM 897 O O . ARG A 1 110 ? 7.205 0.024 -17.884 1.00 87.94 110 ARG A O 1
#

Foldseek 3Di:
DPPDFQKDKDWDDDDQKIKIKIAGPHPDDFFWKKKFKDWPPDDWWKWWQDKAPDGDTDIRIDTDTPVNDPPRMIMTMIGTPPRAQIKMKIKMFTHHPNDGDGIDIDIDHD

pLDDT: mean 94.84, std 7.92, range [44.44, 98.75]

Radius of gyration: 13.66 Å; chains: 1; bounding box: 41×27×36 Å

Sequence (110 aa):
MVNMKPIDIDVKNNDDKIEGYVKINYNGRYDGIQVNTYVLGGKELVEFIALNDKEISMPTRLYVPKNEIDNNQFSFRAVANNTRGKRIRFRAAIIQEHKEIESDTKFLER

Secondary structure (DSSP, 8-state):
-----SEEEEEEEETTEEEEEEEE---S--SEEEEEEEETTS---EEEEEETTEEEEEESEEEEEGGG-BTTEEEEEEEETT-TT-EEEEEEEEEETTEEEEEEEEEEE-